Protein AF-A0A0J8QK72-F1 (afdb_monomer_lite)

InterPro domains:
  IPR015865 Riboflavin kinase domain, bacterial/eukaryotic [PF01687] (90-138)
  IPR015865 Riboflavin kinase domain, bacterial/eukaryotic [SM00904] (18-139)
  IPR023465 Riboflavin kinase domain superfamily [G3DSA:2.40.30.30] (3-39)
  IPR023465 Riboflavin kinase domain superfamily [G3DSA:2.40.30.30] (40-155)
  IPR023465 Riboflavin kinase domain superfamily [SSF82114] (22-141)
  IPR023468 Riboflavin kinase [PTHR22749] (89-148)

Sequence (168 aa):
MRPDTPRDPLAGPDSGPESPYPIRLSGPVIKGFGRGSKENTVRSVEIHILPHLSLQSSPSASPLSSTPTTPDPTSSPGDNSASKPPHTRHHFHHFPDFYGTPLNLLILGYIRPEYDYVSLEALVEDIRVDCEVAKRSLARRKYICFIQEGGDVDDEGTKEARKWLRTF

Secondary structure (DSSP, 8-state):
---SSPPPS--S-TT-PPTT-SEEEEEE-PPPSS--GGG-TTT--------S------------------------------------------PPP-TTSEEEEEE----------SSHHHHHHHHHHHHHHHHHHHTSHHHHTTTSS--TT--HHHHHHHHHHT--

Radius of gyration: 23.71 Å; chains: 1; bounding box: 53×41×70 Å

Structure (mmCIF, N/CA/C/O backbone):
data_AF-A0A0J8QK72-F1
#
_entry.id   AF-A0A0J8QK72-F1
#
loop_
_atom_site.group_PDB
_atom_site.id
_atom_site.type_symbol
_atom_site.label_atom_id
_atom_site.label_alt_id
_atom_site.label_comp_id
_atom_site.label_asym_id
_atom_site.label_entity_id
_atom_site.label_seq_id
_atom_site.pdbx_PDB_ins_code
_atom_site.Cartn_x
_atom_site.Cartn_y
_atom_site.Cartn_z
_atom_site.occupancy
_atom_site.B_iso_or_equiv
_atom_site.auth_seq_id
_atom_site.auth_comp_id
_atom_site.auth_asym_id
_atom_site.auth_atom_id
_atom_site.pdbx_PDB_model_num
ATOM 1 N N . MET A 1 1 ? 14.058 -8.921 -12.874 1.00 81.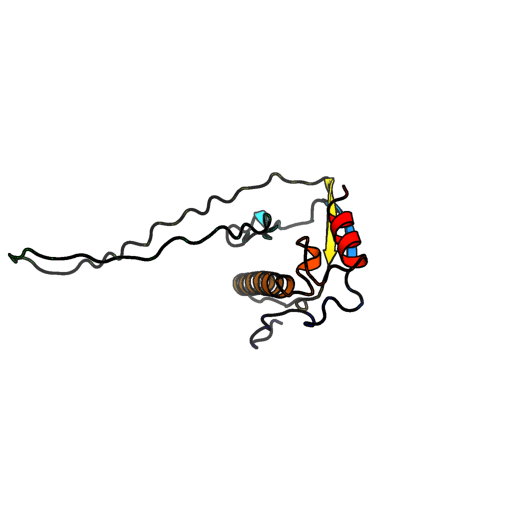88 1 MET A N 1
ATOM 2 C CA . MET A 1 1 ? 13.571 -8.423 -14.187 1.00 81.88 1 MET A CA 1
ATOM 3 C C . MET A 1 1 ? 12.047 -8.491 -14.254 1.00 81.88 1 MET A C 1
ATOM 5 O O . MET A 1 1 ? 11.484 -9.477 -13.788 1.00 81.88 1 MET A O 1
ATOM 9 N N . ARG A 1 2 ? 11.393 -7.448 -14.792 1.00 85.69 2 ARG A N 1
ATOM 10 C CA . ARG A 1 2 ? 9.928 -7.376 -15.009 1.00 85.69 2 ARG A CA 1
ATOM 11 C C . ARG A 1 2 ? 9.442 -8.526 -15.923 1.00 85.69 2 ARG A C 1
ATOM 13 O O . ARG A 1 2 ? 10.054 -8.712 -16.971 1.00 85.69 2 ARG A O 1
ATOM 20 N N . PRO A 1 3 ? 8.390 -9.286 -15.556 1.00 86.81 3 PRO A N 1
ATOM 21 C CA . PRO A 1 3 ? 7.824 -10.333 -16.411 1.00 86.81 3 PRO A CA 1
ATOM 22 C C . PRO A 1 3 ? 6.956 -9.749 -17.540 1.00 86.81 3 PRO A C 1
ATOM 24 O O . PRO A 1 3 ? 6.284 -8.741 -17.339 1.00 86.81 3 PRO A O 1
ATOM 27 N N . ASP A 1 4 ? 6.912 -10.424 -18.694 1.00 85.12 4 ASP A N 1
ATOM 28 C CA . ASP A 1 4 ? 6.122 -10.000 -19.869 1.00 85.12 4 ASP A CA 1
ATOM 29 C C . ASP A 1 4 ? 4.648 -10.449 -19.827 1.00 85.12 4 ASP A C 1
ATOM 31 O O . ASP A 1 4 ? 3.853 -10.131 -20.713 1.00 85.12 4 ASP A O 1
ATOM 35 N N . THR A 1 5 ? 4.256 -11.216 -18.811 1.00 85.31 5 THR A N 1
ATOM 36 C CA . THR A 1 5 ? 2.885 -11.711 -18.668 1.00 85.31 5 THR A CA 1
ATOM 37 C C . THR A 1 5 ? 1.943 -10.623 -18.148 1.00 85.31 5 THR A C 1
ATOM 39 O O . THR A 1 5 ? 2.343 -9.845 -17.275 1.00 85.31 5 THR A O 1
ATOM 42 N N . PRO A 1 6 ? 0.669 -10.606 -18.586 1.00 86.31 6 PRO A N 1
ATOM 43 C CA . PRO A 1 6 ? -0.344 -9.721 -18.022 1.00 86.31 6 PRO A CA 1
ATOM 44 C C . PRO A 1 6 ? -0.435 -9.858 -16.499 1.00 86.31 6 PRO A C 1
ATOM 46 O O . PRO A 1 6 ? -0.405 -10.964 -15.959 1.00 86.31 6 PRO A O 1
ATOM 49 N N . ARG A 1 7 ? -0.543 -8.720 -15.810 1.00 88.50 7 ARG A N 1
ATOM 50 C CA . ARG A 1 7 ? -0.641 -8.669 -14.349 1.00 88.50 7 ARG A CA 1
ATOM 51 C C . ARG A 1 7 ? -2.057 -8.985 -13.878 1.00 88.50 7 ARG A C 1
ATOM 53 O O . ARG A 1 7 ? -3.021 -8.576 -14.525 1.00 88.50 7 ARG A O 1
ATOM 60 N N . ASP A 1 8 ? -2.163 -9.651 -12.730 1.00 91.62 8 ASP A N 1
ATOM 61 C CA . ASP A 1 8 ? -3.448 -9.870 -12.066 1.00 91.62 8 ASP A CA 1
ATOM 62 C C . ASP A 1 8 ? -4.098 -8.509 -11.741 1.00 91.62 8 ASP A C 1
ATOM 64 O O . ASP A 1 8 ? -3.434 -7.638 -11.162 1.00 91.62 8 ASP A O 1
ATOM 68 N N . PRO A 1 9 ? -5.360 -8.269 -12.144 1.00 93.50 9 PRO A N 1
ATOM 69 C CA . PRO A 1 9 ? -6.073 -7.043 -11.805 1.00 93.50 9 PRO A CA 1
ATOM 70 C C . PRO A 1 9 ? -6.411 -6.905 -10.311 1.00 93.50 9 PRO A C 1
ATOM 72 O O . PRO A 1 9 ? -6.858 -5.824 -9.914 1.00 93.50 9 PRO A O 1
ATOM 75 N N . LEU A 1 10 ? -6.238 -7.958 -9.506 1.00 94.50 10 LEU A N 1
ATOM 76 C CA . LEU A 1 10 ? -6.531 -7.998 -8.075 1.00 94.50 10 LEU A CA 1
ATOM 77 C C . LEU A 1 10 ? -5.330 -8.522 -7.273 1.00 94.50 10 LEU A C 1
ATOM 79 O O . LEU A 1 10 ? -4.473 -9.242 -7.773 1.00 94.50 10 LEU A O 1
ATOM 83 N N . ALA A 1 11 ? -5.267 -8.140 -5.999 1.00 93.62 11 ALA A N 1
ATOM 84 C CA . ALA A 1 11 ? -4.248 -8.579 -5.056 1.00 93.62 11 ALA A CA 1
ATOM 85 C C . ALA A 1 11 ? -4.899 -9.164 -3.800 1.00 93.62 11 ALA A C 1
ATOM 87 O O . ALA A 1 11 ? -5.774 -8.542 -3.197 1.00 93.62 11 ALA A O 1
ATOM 88 N N . GLY A 1 12 ? -4.442 -10.339 -3.367 1.00 92.94 12 GLY A N 1
ATOM 89 C CA . GLY A 1 12 ? -4.978 -11.042 -2.198 1.00 92.94 12 GLY A CA 1
ATOM 90 C C . GLY A 1 12 ? -6.343 -11.714 -2.436 1.00 92.94 12 GLY A C 1
ATOM 91 O O . GLY A 1 12 ? -6.988 -11.476 -3.461 1.00 92.94 12 GLY A O 1
ATOM 92 N N . PRO A 1 13 ? -6.799 -12.559 -1.500 1.00 94.56 13 PRO A N 1
ATOM 93 C CA . PRO A 1 13 ? -7.958 -13.426 -1.697 1.00 94.56 13 PRO A CA 1
ATOM 94 C C . PRO A 1 13 ? -9.297 -12.700 -1.503 1.00 94.56 13 PRO A C 1
ATOM 96 O O . PRO A 1 13 ? -9.397 -11.702 -0.796 1.00 94.56 13 PRO A O 1
ATOM 99 N N . ASP A 1 14 ? -10.369 -13.211 -2.111 1.00 92.19 14 ASP A N 1
ATOM 100 C CA . ASP A 1 14 ? -11.704 -12.591 -2.015 1.00 92.19 14 ASP A CA 1
ATOM 101 C C . ASP A 1 14 ? -12.348 -12.724 -0.624 1.00 92.19 14 ASP A C 1
ATOM 103 O O . ASP A 1 14 ? -13.267 -11.973 -0.283 1.00 92.19 14 ASP A O 1
ATOM 107 N N . SER A 1 15 ? -11.845 -13.652 0.195 1.00 91.69 15 SER A N 1
ATOM 108 C CA . SER A 1 15 ? -12.232 -13.864 1.594 1.00 91.69 15 SER A CA 1
ATOM 109 C C . SER A 1 15 ? -11.842 -12.701 2.515 1.00 91.69 15 SER A C 1
ATOM 111 O O . SER A 1 15 ? -12.445 -12.566 3.582 1.00 91.69 15 SER A O 1
ATOM 113 N N . GLY A 1 16 ? -10.905 -11.842 2.098 1.00 91.62 16 GLY A N 1
ATOM 114 C CA . GLY A 1 16 ? -10.380 -10.727 2.887 1.00 91.62 16 GLY A CA 1
ATOM 115 C C . GLY A 1 16 ? -8.878 -10.842 3.158 1.00 91.62 16 GLY A C 1
ATOM 116 O O . GLY A 1 16 ? -8.225 -11.755 2.664 1.00 91.62 16 GLY A O 1
ATOM 117 N N . PRO A 1 17 ? -8.296 -9.914 3.935 1.00 92.50 17 PRO A N 1
ATOM 118 C CA . PRO A 1 17 ? -6.900 -10.012 4.352 1.00 92.50 17 PRO A CA 1
ATOM 119 C C . PRO A 1 17 ? -6.640 -11.316 5.125 1.00 92.50 17 PRO A C 1
ATOM 121 O O . PRO A 1 17 ? -7.317 -11.598 6.112 1.00 92.50 17 PRO A O 1
ATOM 124 N N . GLU A 1 18 ? -5.649 -12.096 4.692 1.00 92.56 18 GLU A N 1
ATOM 125 C CA . GLU A 1 18 ? -5.186 -13.301 5.392 1.00 92.56 18 GLU A CA 1
ATOM 126 C C . GLU A 1 18 ? -3.907 -13.014 6.185 1.00 92.56 18 GLU A C 1
ATOM 128 O O . GLU A 1 18 ? -3.177 -12.067 5.883 1.00 92.56 18 GLU A O 1
ATOM 133 N N . SER A 1 19 ? -3.618 -13.842 7.196 1.00 92.44 19 SER A N 1
ATOM 134 C CA . SER A 1 19 ? -2.398 -13.720 8.006 1.00 92.44 19 SER A CA 1
ATOM 135 C C . SER A 1 19 ? -1.159 -13.617 7.101 1.00 92.44 19 SER A C 1
ATOM 137 O O . SER A 1 19 ? -1.019 -14.430 6.186 1.00 92.44 19 SER A O 1
ATOM 139 N N . PRO A 1 20 ? -0.261 -12.631 7.307 1.00 94.44 20 PRO A N 1
ATOM 140 C CA . PRO A 1 20 ? -0.085 -11.783 8.496 1.00 94.44 20 PRO A CA 1
ATOM 141 C C . PRO A 1 20 ? -0.886 -10.465 8.511 1.00 94.44 20 PRO A C 1
ATOM 143 O O . PRO A 1 20 ? -0.669 -9.634 9.391 1.00 94.44 20 PRO A O 1
ATOM 146 N N . TYR A 1 21 ? -1.775 -10.234 7.548 1.00 93.38 21 TYR A N 1
ATOM 147 C CA . TYR A 1 21 ? -2.575 -9.013 7.466 1.00 93.38 21 TYR A CA 1
ATOM 148 C C . TYR A 1 21 ? -3.818 -9.088 8.371 1.00 93.38 21 TYR A C 1
ATOM 150 O O . TYR A 1 21 ? -4.348 -10.178 8.593 1.00 93.38 21 TYR A O 1
ATOM 158 N N . PRO A 1 22 ? -4.319 -7.947 8.880 1.00 93.31 22 PRO A N 1
ATOM 159 C CA . PRO A 1 22 ? -3.813 -6.584 8.690 1.00 93.31 22 PRO A CA 1
ATOM 160 C C . PRO A 1 22 ? -2.589 -6.247 9.565 1.00 93.31 22 PRO A C 1
ATOM 162 O O . PRO A 1 22 ? -2.552 -6.573 10.748 1.00 93.31 22 PRO A O 1
ATOM 165 N N . ILE A 1 23 ? -1.619 -5.510 9.009 1.00 92.44 23 ILE A N 1
ATOM 166 C CA . ILE A 1 23 ? -0.421 -5.045 9.737 1.00 92.44 23 ILE A CA 1
ATOM 167 C C . ILE A 1 23 ? -0.548 -3.547 10.030 1.00 92.44 23 ILE A C 1
ATOM 169 O O . ILE A 1 23 ? -0.812 -2.758 9.122 1.00 92.44 23 ILE A O 1
ATOM 173 N N . ARG A 1 24 ? -0.335 -3.151 11.289 1.00 92.75 24 ARG A N 1
ATOM 174 C CA . ARG A 1 24 ? -0.370 -1.754 11.753 1.00 92.75 24 ARG A CA 1
ATOM 175 C C . ARG A 1 24 ? 1.046 -1.215 11.930 1.00 92.75 24 ARG A C 1
ATOM 177 O O . ARG A 1 24 ? 1.844 -1.833 12.628 1.00 92.75 24 ARG A O 1
ATOM 184 N N . LEU A 1 25 ? 1.339 -0.059 11.339 1.00 91.50 25 LEU A N 1
ATOM 185 C CA . LEU A 1 25 ? 2.605 0.661 11.508 1.00 91.50 25 LEU A CA 1
ATOM 186 C C . LEU A 1 25 ? 2.327 2.133 11.817 1.00 91.50 25 LEU A C 1
ATOM 188 O O . LEU A 1 25 ? 1.523 2.756 11.132 1.00 91.50 25 LEU A O 1
ATOM 192 N N . SER A 1 26 ? 3.008 2.705 12.806 1.00 91.00 26 SER A N 1
ATOM 193 C CA . SER A 1 26 ? 2.875 4.123 13.157 1.00 91.00 26 SER A CA 1
ATOM 194 C C . SER A 1 26 ? 4.233 4.774 13.358 1.00 91.00 26 SER A C 1
ATOM 196 O O . SER A 1 26 ? 5.136 4.159 13.927 1.00 91.00 26 SER A O 1
ATOM 198 N N . GLY A 1 27 ? 4.367 6.033 12.959 1.00 88.75 27 GLY A N 1
ATOM 199 C CA . GLY A 1 27 ? 5.570 6.817 13.223 1.00 88.75 27 GLY A CA 1
ATOM 200 C C . GLY A 1 27 ? 5.496 8.222 12.634 1.00 88.75 27 GLY A C 1
ATOM 201 O O . GLY A 1 27 ? 4.594 8.509 11.846 1.00 88.75 27 GLY A O 1
ATOM 202 N N . PRO A 1 28 ? 6.423 9.117 13.011 1.00 90.94 28 PRO A N 1
ATOM 203 C CA . PRO A 1 28 ? 6.500 10.435 12.408 1.00 90.94 28 PRO A CA 1
ATOM 204 C C . PRO A 1 28 ? 6.948 10.328 10.949 1.00 90.94 28 PRO A C 1
ATOM 206 O O . PRO A 1 28 ? 7.806 9.516 10.595 1.00 90.94 28 PRO A O 1
ATOM 209 N N . VAL A 1 29 ? 6.411 11.196 10.100 1.00 87.12 29 VAL A N 1
ATOM 210 C CA . VAL A 1 29 ? 6.840 11.300 8.704 1.00 87.12 29 VAL A CA 1
ATOM 211 C C . VAL A 1 29 ? 8.229 11.923 8.658 1.00 87.12 29 VAL A C 1
ATOM 213 O O . VAL A 1 29 ? 8.413 13.098 8.974 1.00 87.12 29 VAL A O 1
ATOM 216 N N . ILE A 1 30 ? 9.222 11.134 8.261 1.00 85.44 30 ILE A N 1
ATOM 217 C CA . ILE A 1 30 ? 10.615 11.572 8.161 1.00 85.44 30 ILE A CA 1
ATOM 218 C C . ILE A 1 30 ? 10.996 11.894 6.719 1.00 85.44 30 ILE A C 1
ATOM 220 O O . ILE A 1 30 ? 10.424 11.372 5.761 1.00 85.44 30 ILE A O 1
ATOM 224 N N . LYS A 1 31 ? 11.996 12.760 6.559 1.00 83.75 31 LYS A N 1
ATOM 225 C CA . LYS A 1 31 ? 12.576 13.038 5.249 1.00 83.75 31 LYS A CA 1
ATOM 226 C C . LYS A 1 31 ? 13.355 11.814 4.765 1.00 83.75 31 LYS A C 1
ATOM 228 O O . LYS A 1 31 ? 14.177 11.275 5.499 1.00 83.75 31 LYS A O 1
ATOM 233 N N . GLY A 1 32 ? 13.091 11.389 3.532 1.00 79.31 32 GLY A N 1
ATOM 234 C CA . GLY A 1 32 ? 13.858 10.332 2.875 1.00 79.31 32 GLY A CA 1
ATOM 235 C C . GLY A 1 32 ? 15.239 10.805 2.407 1.00 79.31 32 GLY A C 1
ATOM 236 O O . GLY A 1 32 ? 15.559 11.995 2.440 1.00 79.31 32 GLY A O 1
ATOM 237 N N . PHE A 1 33 ? 16.044 9.863 1.919 1.00 67.75 33 PHE A N 1
ATOM 238 C CA . PHE A 1 33 ? 17.355 10.126 1.328 1.00 67.75 33 PHE A CA 1
ATOM 239 C C . PHE A 1 33 ? 17.259 10.128 -0.210 1.00 67.75 33 PHE A C 1
ATOM 241 O O . PHE A 1 33 ? 16.688 9.211 -0.795 1.00 67.75 33 PHE A O 1
ATOM 248 N N . GLY A 1 34 ? 17.835 11.135 -0.879 1.00 67.56 34 GLY A N 1
ATOM 249 C CA . GLY A 1 34 ? 17.996 11.150 -2.343 1.00 67.56 34 GLY A CA 1
ATOM 250 C C . GLY A 1 34 ? 16.818 11.716 -3.156 1.00 67.56 34 GLY A C 1
ATOM 251 O O . GLY A 1 34 ? 16.265 12.762 -2.819 1.00 67.56 34 GLY A O 1
ATOM 252 N N . ARG A 1 35 ? 16.497 11.060 -4.285 1.00 59.88 35 ARG A N 1
ATOM 253 C CA . ARG A 1 35 ? 15.600 11.545 -5.356 1.00 59.88 35 ARG A CA 1
ATOM 254 C C . ARG A 1 35 ? 14.134 11.529 -4.912 1.00 59.88 35 ARG A C 1
ATOM 256 O O . ARG A 1 35 ? 13.491 10.481 -4.903 1.00 59.88 35 ARG A O 1
ATOM 263 N N . GLY A 1 36 ? 13.587 12.694 -4.576 1.00 57.03 36 GLY A N 1
ATOM 264 C CA . GLY A 1 36 ? 12.174 12.825 -4.224 1.00 57.03 36 GLY A CA 1
ATOM 265 C C . GLY A 1 36 ? 11.265 12.522 -5.418 1.00 57.03 36 GLY A C 1
ATOM 266 O O . GLY A 1 36 ? 11.480 13.040 -6.512 1.00 57.03 36 GLY A O 1
ATOM 267 N N . SER A 1 37 ? 10.194 11.747 -5.208 1.00 59.78 37 SER A N 1
ATOM 268 C CA . SER A 1 37 ? 9.182 11.507 -6.256 1.00 59.78 37 SER A CA 1
ATOM 269 C C . SER A 1 37 ? 8.552 12.811 -6.773 1.00 59.78 37 SER A C 1
ATOM 271 O O . SER A 1 37 ? 8.099 12.854 -7.913 1.00 59.78 37 SER A O 1
ATOM 273 N N . LYS A 1 38 ? 8.593 13.886 -5.967 1.00 56.06 38 LYS A N 1
ATOM 274 C CA . LYS A 1 38 ? 8.161 15.241 -6.342 1.00 56.06 38 LYS A CA 1
ATOM 275 C C . LYS A 1 38 ? 8.949 15.838 -7.520 1.00 56.06 38 LYS A C 1
ATOM 277 O O . LYS A 1 38 ? 8.387 16.629 -8.266 1.00 56.06 38 LYS A O 1
ATOM 282 N N . GLU A 1 39 ? 10.215 15.465 -7.710 1.00 49.19 39 GLU A N 1
ATOM 283 C CA . GLU A 1 39 ? 11.101 16.045 -8.737 1.00 49.19 39 GLU A CA 1
ATOM 284 C C . GLU A 1 39 ? 10.919 15.403 -10.124 1.00 49.19 39 GLU A C 1
ATOM 286 O O . GLU A 1 39 ? 11.417 15.892 -11.135 1.00 49.19 39 GLU A O 1
ATOM 291 N N . ASN A 1 40 ? 10.158 14.310 -10.212 1.00 42.47 40 ASN A N 1
ATOM 292 C CA . ASN A 1 40 ? 9.820 13.697 -11.485 1.00 42.47 40 ASN A CA 1
ATOM 293 C C . ASN A 1 40 ? 8.524 14.318 -12.022 1.00 42.47 40 ASN A C 1
ATOM 295 O O . ASN A 1 40 ? 7.425 13.866 -11.708 1.00 42.47 40 ASN A O 1
ATOM 299 N N . THR A 1 41 ? 8.650 15.352 -12.856 1.00 42.81 41 THR A N 1
ATOM 300 C CA . THR A 1 41 ? 7.527 16.123 -13.429 1.00 42.81 41 THR A CA 1
ATOM 301 C C . THR A 1 41 ? 6.542 15.266 -14.245 1.00 42.81 41 THR A C 1
ATOM 303 O O . THR A 1 41 ? 5.412 15.678 -14.478 1.00 42.81 41 THR A O 1
ATOM 306 N N . VAL A 1 42 ? 6.933 14.047 -14.639 1.00 45.34 42 VAL A N 1
ATOM 307 C CA . VAL A 1 42 ? 6.081 13.078 -15.356 1.00 45.34 42 VAL A CA 1
ATOM 308 C C . VAL A 1 42 ? 5.403 12.064 -14.402 1.00 45.34 42 VAL A C 1
ATOM 310 O O . VAL A 1 42 ? 4.533 11.308 -14.831 1.00 45.34 42 VAL A O 1
ATOM 313 N N . ARG A 1 43 ? 5.771 12.017 -13.106 1.00 36.06 43 ARG A N 1
ATOM 314 C CA . ARG A 1 43 ? 5.461 10.889 -12.191 1.00 36.06 43 ARG A CA 1
ATOM 315 C C . ARG A 1 43 ? 4.937 11.226 -10.797 1.00 36.06 43 ARG A C 1
ATOM 317 O O . ARG A 1 43 ? 4.836 10.319 -9.978 1.00 36.06 43 ARG A O 1
ATOM 324 N N . SER A 1 44 ? 4.510 12.448 -10.521 1.00 38.59 44 SER A N 1
ATOM 325 C CA . SER A 1 44 ? 3.583 12.663 -9.400 1.00 38.59 44 SER A CA 1
ATOM 326 C C . SER A 1 44 ? 2.162 12.303 -9.845 1.00 38.59 44 SER A C 1
ATOM 328 O O . SER A 1 44 ? 1.264 13.133 -9.820 1.00 38.59 44 SER A O 1
ATOM 330 N N . VAL A 1 45 ? 1.954 11.068 -10.317 1.00 41.19 45 VAL A N 1
ATOM 331 C CA . VAL A 1 45 ? 0.612 10.471 -10.310 1.00 41.19 45 VAL A CA 1
ATOM 332 C C . VAL A 1 45 ? 0.446 10.002 -8.876 1.00 41.19 45 VAL A C 1
ATOM 334 O O . VAL A 1 45 ? 0.852 8.904 -8.510 1.00 41.19 45 VAL A O 1
ATOM 337 N N . GLU A 1 46 ? 0.050 10.968 -8.058 1.00 43.56 46 GLU A N 1
ATOM 338 C CA . GLU A 1 46 ? -0.008 10.934 -6.608 1.00 43.56 46 GLU A CA 1
ATOM 339 C C . GLU A 1 46 ? -0.607 9.628 -6.085 1.00 43.56 46 GLU A C 1
ATOM 341 O O . GLU A 1 46 ? -1.540 9.061 -6.662 1.00 43.56 46 GLU A O 1
ATOM 346 N N . ILE A 1 47 ? -0.112 9.194 -4.924 1.00 39.25 47 ILE A N 1
ATOM 347 C CA . ILE A 1 47 ? -0.902 8.375 -4.012 1.00 39.25 47 ILE A CA 1
ATOM 348 C C . ILE A 1 47 ? -2.196 9.162 -3.815 1.00 39.25 47 ILE A C 1
ATOM 350 O O . ILE A 1 47 ? -2.208 10.172 -3.113 1.00 39.25 47 ILE A O 1
ATOM 354 N N . HIS A 1 48 ? -3.271 8.744 -4.482 1.00 32.06 48 HIS A N 1
ATOM 355 C CA . HIS A 1 48 ? -4.604 9.192 -4.133 1.00 32.06 48 HIS A CA 1
ATOM 356 C C . HIS A 1 48 ? -4.806 8.716 -2.695 1.00 32.06 48 HIS A C 1
ATOM 358 O O . HIS A 1 48 ? -5.230 7.584 -2.465 1.00 32.06 48 HIS A O 1
ATOM 364 N N . ILE A 1 49 ? -4.497 9.569 -1.719 1.00 37.97 49 ILE A N 1
ATOM 365 C CA . ILE A 1 49 ? -5.213 9.538 -0.454 1.00 37.97 49 ILE A CA 1
ATOM 366 C C . ILE A 1 49 ? -6.630 9.864 -0.890 1.00 37.97 49 ILE A C 1
ATOM 368 O O . ILE A 1 49 ? -6.939 11.027 -1.131 1.00 37.97 49 ILE A O 1
ATOM 372 N N . LEU A 1 50 ? -7.409 8.818 -1.190 1.00 34.12 50 LEU A N 1
ATOM 373 C CA . LEU A 1 50 ? -8.758 8.943 -1.715 1.00 34.12 50 LEU A CA 1
ATOM 374 C C . LEU A 1 50 ? -9.473 9.937 -0.799 1.00 34.12 50 LEU A C 1
ATOM 376 O O . LEU A 1 50 ? -9.675 9.613 0.377 1.00 34.12 50 LEU A O 1
ATOM 380 N N . PRO A 1 51 ? -9.823 11.147 -1.274 1.00 35.09 51 PRO A N 1
ATOM 381 C CA . PRO A 1 51 ? -10.782 11.926 -0.534 1.00 35.09 51 PRO A CA 1
ATOM 382 C C . PRO A 1 51 ? -12.032 11.051 -0.504 1.00 35.09 51 PRO A C 1
ATOM 384 O O . PRO A 1 51 ? -12.433 10.512 -1.538 1.00 35.09 51 PRO A O 1
ATOM 387 N N . HIS A 1 52 ? -12.523 10.813 0.712 1.00 35.50 52 HIS A N 1
ATOM 388 C CA . HIS A 1 52 ? -13.781 10.156 1.044 1.00 35.50 52 HIS A CA 1
ATOM 389 C C . HIS A 1 52 ? -14.693 9.989 -0.177 1.00 35.50 52 HIS A C 1
ATOM 391 O O . HIS A 1 52 ? -15.157 10.993 -0.713 1.00 35.50 52 HIS A O 1
ATOM 397 N N . LEU A 1 53 ? -14.910 8.731 -0.585 1.00 39.00 53 LEU A N 1
ATOM 398 C CA . LEU A 1 53 ? -15.875 8.254 -1.580 1.00 39.00 53 LEU A CA 1
ATOM 399 C C . LEU A 1 53 ? -17.072 9.207 -1.753 1.00 39.00 53 LEU A C 1
ATOM 401 O O . LEU A 1 53 ? -18.126 9.019 -1.152 1.00 39.00 53 LEU A O 1
ATOM 405 N N . SER A 1 54 ? -16.939 10.223 -2.601 1.00 34.66 54 SER A N 1
ATOM 406 C CA . SER A 1 54 ? -18.065 10.999 -3.099 1.00 34.66 54 SER A CA 1
ATOM 407 C C . SER A 1 54 ? -18.470 10.394 -4.435 1.00 34.66 54 SER A C 1
ATOM 409 O O . SER A 1 54 ? -18.194 10.911 -5.514 1.00 34.66 54 SER A O 1
ATOM 411 N N . LEU A 1 55 ? -19.163 9.256 -4.338 1.00 40.31 55 LEU A N 1
ATOM 412 C CA . LEU A 1 55 ? -20.166 8.857 -5.320 1.00 40.31 55 LEU A CA 1
ATOM 413 C C . LEU A 1 55 ? -21.238 9.956 -5.348 1.00 40.31 55 LEU A C 1
ATOM 415 O O . LEU A 1 55 ? -22.271 9.849 -4.695 1.00 40.31 55 LEU A O 1
ATOM 419 N N . GLN A 1 56 ? -20.986 11.042 -6.073 1.00 33.00 56 GLN A N 1
ATOM 420 C CA . GLN A 1 56 ? -22.025 11.992 -6.442 1.00 33.00 56 GLN A CA 1
ATOM 421 C C . GLN A 1 56 ? -22.183 11.983 -7.955 1.00 33.00 56 GLN A C 1
ATOM 423 O O . GLN A 1 56 ? -21.527 12.703 -8.698 1.00 33.00 56 GLN A O 1
ATOM 428 N N . SER A 1 57 ? -23.089 11.082 -8.345 1.00 34.50 57 SER A N 1
ATOM 429 C CA . SER A 1 57 ? -24.156 11.296 -9.322 1.00 34.50 57 SER A CA 1
ATOM 430 C C . SER A 1 57 ? -23.756 11.880 -10.674 1.00 34.50 57 SER A C 1
ATOM 432 O O . SER A 1 57 ? -23.564 13.084 -10.824 1.00 34.50 57 SER A O 1
ATOM 434 N N . SER A 1 58 ? -23.817 11.022 -11.694 1.00 46.78 58 SER A N 1
ATOM 435 C CA . SER A 1 58 ? -24.216 11.432 -13.041 1.00 46.78 58 SER A CA 1
ATOM 436 C C . SER A 1 58 ? -25.541 12.204 -13.002 1.00 46.78 58 SER A C 1
ATOM 438 O O . SER A 1 58 ? -26.478 11.795 -12.315 1.00 46.78 58 SER A O 1
ATOM 440 N N . PRO A 1 59 ? -25.654 13.261 -13.809 1.00 41.97 59 PRO A N 1
ATOM 441 C CA . PRO A 1 59 ? -26.835 13.449 -14.647 1.00 41.97 59 PRO A CA 1
ATOM 442 C C . PRO A 1 59 ? -26.371 13.791 -16.079 1.00 41.97 59 PRO A C 1
ATOM 444 O O . PRO A 1 59 ? -25.259 14.257 -16.284 1.00 41.97 59 PRO A O 1
ATOM 447 N N . SER A 1 60 ? -27.111 13.612 -17.161 1.00 32.62 60 SER A N 1
ATOM 448 C CA . SER A 1 60 ? -28.468 13.154 -17.419 1.00 32.62 60 SER A CA 1
ATOM 449 C C . SER A 1 60 ? -28.523 12.854 -18.923 1.00 32.62 60 SER A C 1
ATOM 451 O O . SER A 1 60 ? -27.749 13.405 -19.707 1.00 32.62 60 SER A O 1
ATOM 453 N N . ALA A 1 61 ? -29.451 11.986 -19.305 1.00 36.31 61 ALA A N 1
ATOM 454 C CA . ALA A 1 61 ? -29.809 11.671 -20.678 1.00 36.31 61 ALA A CA 1
ATOM 455 C C . ALA A 1 61 ? -30.329 12.887 -21.488 1.00 36.31 61 ALA A C 1
ATOM 457 O O . ALA A 1 61 ? -30.718 13.910 -20.925 1.00 36.31 61 ALA A O 1
ATOM 458 N N . SER A 1 62 ? -30.311 12.682 -22.812 1.00 42.16 62 SER A N 1
ATOM 459 C CA . SER A 1 62 ? -30.712 13.468 -24.003 1.00 42.16 62 SER A CA 1
ATOM 460 C C . SER A 1 62 ? -32.085 14.192 -23.937 1.00 42.16 62 SER A C 1
ATOM 462 O O . SER A 1 62 ? -32.843 13.917 -23.010 1.00 42.16 62 SER A O 1
ATOM 464 N N . PRO A 1 63 ? -32.477 15.062 -24.914 1.00 44.94 63 PRO A N 1
ATOM 465 C CA . PRO A 1 63 ? -33.010 14.573 -26.208 1.00 44.94 63 PRO A CA 1
ATOM 466 C C . PRO A 1 63 ? -32.804 15.468 -27.467 1.00 44.94 63 PRO A C 1
ATOM 468 O O . PRO A 1 63 ? -32.366 16.612 -27.407 1.00 44.94 63 PRO A O 1
ATOM 471 N N . LEU A 1 64 ? -33.140 14.875 -28.623 1.00 45.97 64 LEU A N 1
ATOM 472 C CA . LEU A 1 64 ? -33.202 15.412 -29.996 1.00 45.97 64 LEU A CA 1
ATOM 473 C C . LEU A 1 64 ? -34.251 16.530 -30.216 1.00 45.97 64 LEU A C 1
ATOM 475 O O . LEU A 1 64 ? -35.302 16.459 -29.592 1.00 45.97 64 LEU A O 1
ATOM 479 N N . SER A 1 65 ? -34.029 17.431 -31.199 1.00 35.31 65 SER A N 1
ATOM 480 C CA . SER A 1 65 ? -35.024 18.015 -32.156 1.00 35.31 65 SER A CA 1
ATOM 481 C C . SER A 1 65 ? -34.308 19.048 -33.073 1.00 35.31 65 SER A C 1
ATOM 483 O O . SER A 1 65 ? -33.684 19.958 -32.546 1.00 35.31 65 SER A O 1
ATOM 485 N N . SER A 1 66 ? -34.113 18.893 -34.396 1.00 35.53 66 SER A N 1
ATOM 486 C CA . SER A 1 66 ? -35.023 18.975 -35.571 1.00 35.53 66 SER A CA 1
ATOM 487 C C . SER A 1 66 ? -34.759 20.222 -36.467 1.00 35.53 66 SER A C 1
ATOM 489 O O . SER A 1 66 ? -35.245 21.294 -36.138 1.00 35.53 66 SER A O 1
ATOM 491 N N . THR A 1 67 ? -34.029 20.025 -37.590 1.00 36.06 67 THR A N 1
ATOM 492 C CA . THR A 1 67 ? -34.230 20.517 -39.000 1.00 36.06 67 THR A CA 1
ATOM 493 C C . THR A 1 67 ? -34.511 22.019 -39.327 1.00 36.06 67 THR A C 1
ATOM 495 O O . THR A 1 67 ? -34.980 22.747 -38.468 1.00 36.06 67 THR A O 1
ATOM 498 N N . PRO A 1 68 ? -34.503 22.473 -40.609 1.00 56.22 68 PRO A N 1
ATOM 499 C CA . PRO A 1 68 ? -33.430 22.492 -41.630 1.00 56.22 68 PRO A CA 1
ATOM 500 C C . PRO A 1 68 ? -33.357 23.854 -42.395 1.00 56.22 68 PRO A C 1
ATOM 502 O O . PRO A 1 68 ? -34.374 24.521 -42.523 1.00 56.22 68 PRO A O 1
ATOM 505 N N . THR A 1 69 ? -32.233 24.258 -43.010 1.00 32.59 69 THR A N 1
ATOM 506 C CA . THR A 1 69 ? -32.227 25.158 -44.203 1.00 32.59 69 THR A CA 1
ATOM 507 C C . THR A 1 69 ? -30.873 25.086 -44.931 1.00 32.59 69 THR A C 1
ATOM 509 O O . THR A 1 69 ? -29.839 25.434 -44.370 1.00 32.59 69 THR A O 1
ATOM 512 N N . THR A 1 70 ? -30.893 24.631 -46.182 1.00 36.34 70 THR A N 1
ATOM 513 C CA . THR A 1 70 ? -29.893 24.843 -47.259 1.00 36.34 70 THR A CA 1
ATOM 514 C C . THR A 1 70 ? -30.444 25.903 -48.239 1.00 36.34 70 THR A C 1
ATOM 516 O O . THR A 1 70 ? -31.627 26.224 -48.092 1.00 36.34 70 THR A O 1
ATOM 519 N N . PRO A 1 71 ? -29.724 26.415 -49.273 1.00 52.00 71 PRO A N 1
ATOM 520 C CA . PRO A 1 71 ? -28.357 26.143 -49.775 1.00 52.00 71 PRO A CA 1
ATOM 521 C C . PRO A 1 71 ? -27.503 27.444 -49.923 1.00 52.00 71 PRO A C 1
ATOM 523 O O . PRO A 1 71 ? -28.010 28.541 -49.733 1.00 52.00 71 PRO A O 1
ATOM 526 N N . ASP A 1 72 ? -26.180 27.412 -50.108 1.00 37.03 72 ASP A N 1
ATOM 527 C CA . ASP A 1 72 ? -25.540 27.373 -51.438 1.00 37.03 72 ASP A CA 1
ATOM 528 C C . ASP A 1 72 ? -24.018 27.089 -51.345 1.00 37.03 72 ASP A C 1
ATOM 530 O O . ASP A 1 72 ? -23.416 27.259 -50.279 1.00 37.03 72 ASP A O 1
ATOM 534 N N . PRO A 1 73 ? -23.386 26.638 -52.448 1.00 56.66 73 PRO A N 1
ATOM 535 C CA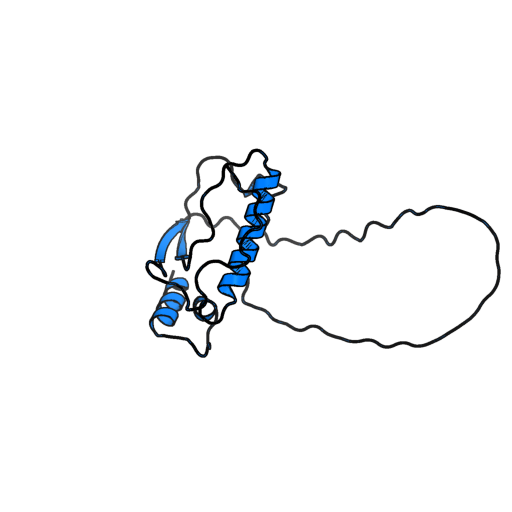 . PRO A 1 73 ? -22.019 26.144 -52.509 1.00 56.66 73 PRO A CA 1
ATOM 536 C C . PRO A 1 73 ? -21.043 27.273 -52.842 1.00 56.66 73 PRO A C 1
ATOM 538 O O . PRO A 1 73 ? -21.435 28.268 -53.438 1.00 56.66 73 PRO A O 1
ATOM 541 N N . THR A 1 74 ? -19.762 27.103 -52.508 1.00 36.22 74 THR A N 1
ATOM 542 C CA . THR A 1 74 ? -18.584 27.326 -53.377 1.00 36.22 74 THR A CA 1
ATOM 543 C C . THR A 1 74 ? -17.323 27.272 -52.506 1.00 36.22 74 THR A C 1
ATOM 545 O O . THR A 1 74 ? -17.274 27.850 -51.426 1.00 36.22 74 THR A O 1
ATOM 548 N N . SER A 1 75 ? -16.282 26.650 -53.057 1.00 38.78 75 SER A N 1
ATOM 549 C CA . SER A 1 75 ? -14.862 26.688 -52.677 1.00 38.78 75 SER A CA 1
ATOM 550 C C . SER A 1 75 ? -14.322 25.576 -51.763 1.00 38.78 75 SER A C 1
ATOM 552 O O . SER A 1 75 ? -14.809 25.280 -50.680 1.00 38.78 75 SER A O 1
ATOM 554 N N . SER A 1 76 ? -13.303 24.943 -52.338 1.00 47.66 76 SER A N 1
ATOM 555 C CA . SER A 1 76 ? -12.555 23.739 -51.988 1.00 47.66 76 SER A CA 1
ATOM 556 C C . SER A 1 76 ? -11.476 23.998 -50.902 1.00 47.66 76 SER A C 1
ATOM 558 O O . SER A 1 76 ? -11.583 24.962 -50.155 1.00 47.66 76 SER A O 1
ATOM 560 N N . PRO A 1 77 ? -10.404 23.190 -50.793 1.00 44.91 77 PRO A N 1
ATOM 561 C CA . PRO A 1 77 ? -10.315 21.998 -49.960 1.00 44.91 77 PRO A CA 1
ATOM 562 C C . PRO A 1 77 ? -9.237 22.117 -48.860 1.00 44.91 77 PRO A C 1
ATOM 564 O O . PRO A 1 77 ? -8.189 22.714 -49.066 1.00 44.91 77 PRO A O 1
ATOM 567 N N . GLY A 1 78 ? -9.440 21.408 -47.748 1.00 43.25 78 GLY A N 1
ATOM 568 C CA . GLY A 1 78 ? -8.348 20.914 -46.906 1.00 43.25 78 GLY A CA 1
ATOM 569 C C . GLY A 1 78 ? -7.699 21.926 -45.966 1.00 43.25 78 GLY A C 1
ATOM 570 O O . GLY A 1 78 ? -6.692 22.534 -46.301 1.00 43.25 78 GLY A O 1
ATOM 571 N N . ASP A 1 79 ? -8.180 21.956 -44.724 1.00 38.53 79 ASP A N 1
ATOM 572 C CA . ASP A 1 79 ? -7.263 22.080 -43.594 1.00 38.53 79 ASP A CA 1
ATOM 573 C C . ASP A 1 79 ? -7.842 21.342 -42.383 1.00 38.53 79 ASP A C 1
ATOM 575 O O . ASP A 1 79 ? -8.682 21.843 -41.634 1.00 38.53 79 ASP A O 1
ATOM 579 N N . ASN A 1 80 ? -7.433 20.083 -42.221 1.00 45.09 80 ASN A N 1
ATOM 580 C CA . ASN A 1 80 ? -7.801 19.259 -41.076 1.00 45.09 80 ASN A CA 1
ATOM 581 C C . ASN A 1 80 ? -6.871 19.617 -39.913 1.00 45.09 80 ASN A C 1
ATOM 583 O O . ASN A 1 80 ? -6.103 18.777 -39.441 1.00 45.09 80 ASN A O 1
ATOM 587 N N . SER A 1 81 ? -6.920 20.863 -39.444 1.00 43.28 81 SER A N 1
ATOM 588 C CA . SER A 1 81 ? -6.328 21.199 -38.154 1.00 43.28 81 SER A CA 1
ATOM 589 C C . SER A 1 81 ? -7.252 20.631 -37.084 1.00 43.28 81 SER A C 1
ATOM 591 O O . SER A 1 81 ? -8.183 21.283 -36.611 1.00 43.28 81 SER A O 1
ATOM 593 N N . ALA A 1 82 ? -7.054 19.343 -36.787 1.00 47.88 82 ALA A N 1
ATOM 594 C CA . ALA A 1 82 ? -7.709 18.651 -35.696 1.00 47.88 82 ALA A CA 1
ATOM 595 C C . ALA A 1 82 ? -7.442 19.457 -34.424 1.00 47.88 82 ALA A C 1
ATOM 597 O O . ALA A 1 82 ? -6.338 19.443 -33.876 1.00 47.88 82 ALA A O 1
ATOM 598 N N . SER A 1 83 ? -8.459 20.201 -33.994 1.00 45.66 83 SER A N 1
ATOM 599 C CA . SER A 1 83 ? -8.468 20.943 -32.748 1.00 45.66 83 SER A CA 1
ATOM 600 C C . SER A 1 83 ? -8.155 19.960 -31.629 1.00 45.66 83 SER A C 1
ATOM 602 O O . SER A 1 83 ? -9.002 19.161 -31.221 1.00 45.66 83 SER A O 1
ATOM 604 N N . LYS A 1 84 ? -6.900 19.995 -31.180 1.00 44.28 84 LYS A N 1
ATOM 605 C CA . LYS A 1 84 ? -6.415 19.324 -29.981 1.00 44.28 84 LYS A CA 1
ATOM 606 C C . LYS A 1 84 ? -7.457 19.572 -28.885 1.00 44.28 84 LYS A C 1
ATOM 608 O O . LYS A 1 84 ? -7.763 20.743 -28.639 1.00 44.28 84 LYS A O 1
ATOM 613 N N . PRO A 1 85 ? -8.054 18.529 -28.279 1.00 50.84 85 PRO A N 1
ATOM 614 C CA . PRO A 1 85 ? -9.079 18.738 -27.269 1.00 50.84 85 PRO A CA 1
ATOM 615 C C . PRO A 1 85 ? -8.508 19.648 -26.175 1.00 50.84 85 PRO A C 1
ATOM 617 O O . PRO A 1 85 ? -7.316 19.528 -25.858 1.00 50.84 85 PRO A O 1
ATOM 620 N N . PRO A 1 86 ? -9.311 20.588 -25.642 1.00 45.91 86 PRO A N 1
ATOM 621 C CA . PRO A 1 86 ? -8.845 21.540 -24.650 1.00 45.91 86 PRO A CA 1
ATOM 622 C C . PRO A 1 86 ? -8.185 20.766 -23.518 1.00 45.91 86 PRO A C 1
ATOM 624 O O . PRO A 1 86 ? -8.775 19.852 -22.947 1.00 45.91 86 PRO A O 1
ATOM 627 N N . HIS A 1 87 ? -6.927 21.104 -23.244 1.00 48.00 87 HIS A N 1
ATOM 628 C CA . HIS A 1 87 ? -6.176 20.554 -22.132 1.00 48.00 87 HIS A CA 1
ATOM 629 C C . HIS A 1 87 ? -6.942 20.858 -20.849 1.00 48.00 87 HIS A C 1
ATOM 631 O O . HIS A 1 87 ? -6.848 21.964 -20.317 1.00 48.00 87 HIS A O 1
ATOM 637 N N . THR A 1 88 ? -7.720 19.893 -20.363 1.00 46.59 88 THR A N 1
ATOM 638 C CA . THR A 1 88 ? -8.336 19.946 -19.045 1.00 46.59 88 THR A CA 1
ATOM 639 C C . THR A 1 88 ? -7.185 20.015 -18.054 1.00 46.59 88 THR A C 1
ATOM 641 O O . THR A 1 88 ? -6.514 19.025 -17.765 1.00 46.59 88 THR A O 1
ATOM 644 N N . ARG A 1 89 ? -6.860 21.232 -17.615 1.00 43.09 89 ARG A N 1
ATOM 645 C CA . ARG A 1 89 ? -5.803 21.472 -16.642 1.00 43.09 89 ARG A CA 1
ATOM 646 C C . ARG A 1 89 ? -6.329 20.949 -15.317 1.00 43.09 89 ARG A C 1
ATOM 648 O O . ARG A 1 89 ? -7.065 21.644 -14.625 1.00 43.09 89 ARG A O 1
ATOM 655 N N . HIS A 1 90 ? -6.002 19.699 -15.012 1.00 50.84 90 HIS A N 1
ATOM 656 C CA . HIS A 1 90 ? -6.248 19.117 -13.704 1.00 50.84 90 HIS A CA 1
ATOM 657 C C . HIS A 1 90 ? -5.580 20.034 -12.670 1.00 50.84 90 HIS A C 1
ATOM 659 O O . HIS A 1 90 ? -4.355 20.156 -12.628 1.00 50.84 90 HIS A O 1
ATOM 665 N N . HIS A 1 91 ? -6.390 20.776 -11.914 1.00 46.47 91 HIS A N 1
ATOM 666 C CA . HIS A 1 91 ? -5.913 21.587 -10.803 1.00 46.47 91 HIS A CA 1
ATOM 667 C C . HIS A 1 91 ? -5.581 20.610 -9.678 1.00 46.47 91 HIS A C 1
ATOM 669 O O . HIS A 1 91 ? -6.465 20.144 -8.964 1.00 46.47 91 HIS A O 1
ATOM 675 N N . PHE A 1 92 ? -4.314 20.224 -9.584 1.00 51.12 92 PHE A N 1
ATOM 676 C CA . PHE A 1 92 ? -3.845 19.380 -8.496 1.00 51.12 92 PHE A CA 1
ATOM 677 C C . PHE A 1 92 ? -3.737 20.232 -7.232 1.00 51.12 92 PHE A C 1
ATOM 679 O O . PHE A 1 92 ? -3.057 21.261 -7.221 1.00 51.12 92 PHE A O 1
ATOM 686 N N . HIS A 1 93 ? -4.430 19.823 -6.173 1.00 55.38 93 HIS A N 1
ATOM 687 C CA . HIS A 1 93 ? -4.260 20.415 -4.853 1.00 55.38 93 HIS A CA 1
ATOM 688 C C . HIS A 1 93 ? -2.930 19.938 -4.277 1.00 55.38 93 HIS A C 1
ATOM 690 O O . HIS A 1 93 ? -2.820 18.818 -3.788 1.00 55.38 93 HIS A O 1
ATOM 696 N N . HIS A 1 94 ? -1.915 20.799 -4.338 1.00 63.16 94 HIS A N 1
ATOM 697 C CA . HIS A 1 94 ? -0.653 20.522 -3.672 1.00 63.16 94 HIS A CA 1
ATOM 698 C C . HIS A 1 94 ? -0.846 20.652 -2.162 1.00 63.16 94 HIS A C 1
ATOM 700 O O . HIS A 1 94 ? -1.055 21.752 -1.648 1.00 63.16 94 HIS A O 1
ATOM 706 N N . PHE A 1 95 ? -0.769 19.533 -1.449 1.00 69.50 95 PHE A N 1
ATOM 707 C CA . PHE A 1 95 ? -0.698 19.567 0.005 1.00 69.50 95 PHE A CA 1
ATOM 708 C C . PHE A 1 95 ? 0.678 20.074 0.454 1.00 69.50 95 PHE A C 1
ATOM 710 O O . PHE A 1 95 ? 1.690 19.736 -0.175 1.00 69.50 95 PHE A O 1
ATOM 717 N N . PRO A 1 96 ? 0.743 20.869 1.537 1.00 80.19 96 PRO A N 1
ATOM 718 C CA . PRO A 1 96 ? 2.018 21.215 2.146 1.00 80.19 96 PRO A CA 1
ATOM 719 C C . PRO A 1 96 ? 2.751 19.947 2.601 1.00 80.19 96 PRO A C 1
ATOM 721 O O . PRO A 1 96 ? 2.136 18.915 2.884 1.00 80.19 96 PRO A O 1
ATOM 724 N N . ASP A 1 97 ? 4.078 20.030 2.683 1.00 82.44 97 ASP A N 1
ATOM 725 C CA . ASP A 1 97 ? 4.870 18.979 3.316 1.00 82.44 97 ASP A CA 1
ATOM 726 C C . ASP A 1 97 ? 4.399 18.763 4.762 1.00 82.44 97 ASP A C 1
ATOM 728 O O . ASP A 1 97 ? 4.149 19.719 5.493 1.00 82.44 97 ASP A O 1
ATOM 732 N N . PHE A 1 98 ? 4.306 17.502 5.181 1.00 86.50 98 PHE A N 1
ATOM 733 C CA . PHE A 1 98 ? 3.793 17.098 6.495 1.00 86.50 98 PHE A CA 1
ATOM 734 C C . PHE A 1 98 ? 4.848 16.333 7.312 1.00 86.50 98 PHE A C 1
ATOM 736 O O . PHE A 1 98 ? 4.534 15.433 8.090 1.00 86.50 98 PHE A O 1
ATOM 743 N N . TYR A 1 99 ? 6.127 16.675 7.143 1.00 87.50 99 TYR A N 1
ATOM 744 C CA . TYR A 1 99 ? 7.205 16.087 7.942 1.00 87.50 99 TYR A CA 1
ATOM 745 C C . TYR A 1 99 ? 6.991 16.329 9.442 1.00 87.50 99 TYR A C 1
ATOM 747 O O . TYR A 1 99 ? 6.502 17.377 9.855 1.00 87.50 99 TYR A O 1
ATOM 755 N N . GLY A 1 100 ? 7.359 15.346 10.258 1.00 85.38 100 GLY A N 1
ATOM 756 C CA . GLY A 1 100 ? 7.158 15.352 11.706 1.00 85.38 100 GLY A CA 1
ATOM 757 C C . GLY A 1 100 ? 5.734 15.010 12.151 1.00 85.38 100 GLY A C 1
ATOM 758 O O . GLY A 1 100 ? 5.546 14.702 13.325 1.00 85.38 100 GLY A O 1
ATOM 759 N N . THR A 1 101 ? 4.743 15.006 11.249 1.00 89.19 101 THR A N 1
ATOM 760 C CA . THR A 1 101 ? 3.375 14.600 11.608 1.00 89.19 101 THR A CA 1
ATOM 761 C C . THR A 1 101 ? 3.302 13.091 11.864 1.00 89.19 101 THR A C 1
ATOM 763 O O . THR A 1 101 ? 3.994 12.328 11.179 1.00 89.19 101 THR A O 1
ATOM 766 N N . PRO A 1 102 ? 2.509 12.634 12.849 1.00 88.62 102 PRO A N 1
ATOM 767 C CA . PRO A 1 102 ? 2.271 11.211 13.056 1.00 88.62 102 PRO A CA 1
ATOM 768 C C . PRO A 1 102 ? 1.492 10.627 11.872 1.00 88.62 102 PRO A C 1
ATOM 770 O O . PRO A 1 102 ? 0.499 11.197 11.425 1.00 88.62 102 PRO A O 1
ATOM 773 N N . LEU A 1 103 ? 1.937 9.475 11.374 1.00 88.94 103 LEU A N 1
ATOM 774 C CA . LEU A 1 103 ? 1.288 8.729 10.301 1.00 88.94 103 LEU A CA 1
ATOM 775 C C . LEU A 1 103 ? 0.987 7.308 10.771 1.00 88.94 103 LEU A C 1
ATOM 777 O O . LEU A 1 103 ? 1.892 6.593 11.202 1.00 88.94 103 LEU A O 1
ATOM 781 N N . ASN A 1 104 ? -0.268 6.894 10.611 1.00 91.44 104 ASN A N 1
ATOM 782 C CA . ASN A 1 104 ? -0.709 5.521 10.820 1.00 91.44 104 ASN A CA 1
ATOM 783 C C . ASN A 1 104 ? -0.931 4.843 9.468 1.00 91.44 104 ASN A C 1
ATOM 785 O O . ASN A 1 104 ? -1.623 5.375 8.599 1.00 91.44 104 ASN A O 1
ATOM 789 N N . LEU A 1 105 ? -0.367 3.652 9.302 1.00 91.12 105 LEU A N 1
ATOM 790 C CA . LEU A 1 105 ? -0.483 2.822 8.110 1.00 91.12 105 LEU A CA 1
ATOM 791 C C . LEU A 1 105 ? -1.108 1.477 8.474 1.00 91.12 105 LEU A C 1
ATOM 793 O O . LEU A 1 105 ? -0.682 0.816 9.423 1.00 91.12 105 LEU A O 1
ATOM 797 N N . LEU A 1 106 ? -2.094 1.062 7.681 1.00 93.00 106 LEU A N 1
ATOM 798 C CA . LEU A 1 106 ? -2.738 -0.244 7.772 1.00 93.00 106 LEU A CA 1
ATOM 799 C C . LEU A 1 106 ? -2.517 -1.000 6.461 1.00 93.00 106 LEU A C 1
ATOM 801 O O . LEU A 1 106 ? -3.091 -0.652 5.430 1.00 93.00 106 LEU A O 1
ATOM 805 N N . ILE A 1 107 ? -1.671 -2.025 6.494 1.00 94.19 107 ILE A N 1
ATOM 806 C CA . ILE A 1 107 ? -1.343 -2.837 5.320 1.00 94.19 107 ILE A CA 1
ATOM 807 C C . ILE A 1 107 ? -2.296 -4.031 5.278 1.00 94.19 107 ILE A C 1
ATOM 809 O O . ILE A 1 107 ? -2.391 -4.777 6.253 1.00 94.19 107 ILE A O 1
ATOM 813 N N . LEU A 1 108 ? -2.990 -4.211 4.151 1.00 94.25 108 LEU A N 1
ATOM 814 C CA . LEU A 1 108 ? -4.040 -5.227 3.976 1.00 94.25 108 LEU A CA 1
ATOM 815 C C . LEU A 1 108 ? -3.673 -6.351 2.999 1.00 94.25 108 LEU A C 1
ATOM 817 O O . LEU A 1 108 ? -4.445 -7.291 2.826 1.00 94.25 108 LEU A O 1
ATOM 821 N N . GLY A 1 109 ? -2.527 -6.253 2.331 1.00 93.56 109 GLY A N 1
ATOM 822 C CA . GLY A 1 109 ? -2.110 -7.248 1.357 1.00 93.56 109 GLY A CA 1
ATOM 823 C C . GLY A 1 109 ? -0.828 -6.870 0.634 1.00 93.56 109 GLY A C 1
ATOM 824 O O . GLY A 1 109 ? -0.225 -5.824 0.883 1.00 93.56 109 GLY A O 1
ATOM 825 N N . TYR A 1 110 ? -0.440 -7.744 -0.284 1.00 94.94 110 TYR A N 1
ATOM 826 C CA . TYR A 1 110 ? 0.764 -7.640 -1.091 1.00 94.94 110 TYR A CA 1
ATOM 827 C C . TYR A 1 110 ? 0.401 -7.684 -2.573 1.00 94.94 110 TYR A C 1
ATOM 829 O O . TYR A 1 110 ? -0.375 -8.542 -2.985 1.00 94.94 110 TYR A O 1
ATOM 837 N N . ILE A 1 111 ? 0.954 -6.762 -3.364 1.00 93.81 111 ILE A N 1
ATOM 838 C CA . ILE A 1 111 ? 0.648 -6.655 -4.798 1.00 93.81 111 ILE A CA 1
ATOM 839 C C . ILE A 1 111 ? 1.654 -7.447 -5.637 1.00 93.81 111 ILE A C 1
ATOM 841 O O . ILE A 1 111 ? 1.252 -8.208 -6.513 1.00 93.81 111 ILE A O 1
ATOM 845 N N . ARG 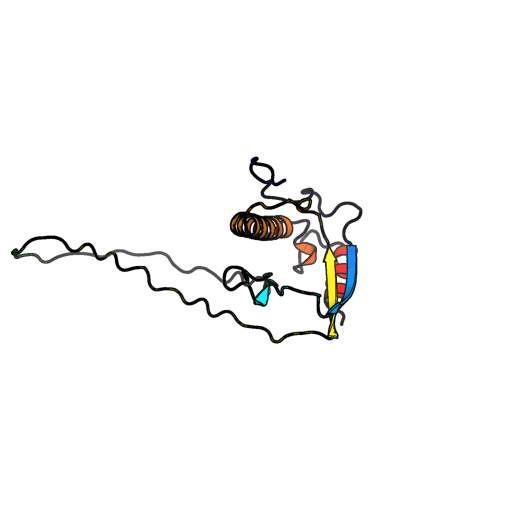A 1 112 ? 2.959 -7.243 -5.418 1.00 94.50 112 ARG A N 1
ATOM 846 C CA . ARG A 1 112 ? 4.023 -7.878 -6.208 1.00 94.50 112 ARG A CA 1
ATOM 847 C C . ARG A 1 112 ? 5.406 -7.701 -5.575 1.00 94.50 112 ARG A C 1
ATOM 849 O O . ARG A 1 112 ? 5.582 -6.785 -4.766 1.00 94.50 112 ARG A O 1
ATOM 856 N N . PRO A 1 113 ? 6.399 -8.501 -5.998 1.00 94.75 113 PRO A N 1
ATOM 857 C CA . PRO A 1 113 ? 7.795 -8.233 -5.685 1.00 94.75 113 PRO A CA 1
ATOM 858 C C . PRO A 1 113 ? 8.332 -7.022 -6.442 1.00 94.75 113 PRO A C 1
ATOM 860 O O . PRO A 1 113 ? 7.733 -6.508 -7.395 1.00 94.75 113 PRO A O 1
ATOM 863 N N . GLU A 1 114 ? 9.496 -6.574 -5.991 1.00 92.81 114 GLU A N 1
ATOM 864 C CA . GLU A 1 114 ? 10.289 -5.586 -6.699 1.00 92.81 114 GLU A CA 1
ATOM 865 C C . GLU A 1 114 ? 10.729 -6.143 -8.058 1.00 92.81 114 GLU A C 1
ATOM 867 O O . GLU A 1 114 ? 11.058 -7.323 -8.197 1.00 92.81 114 GLU A O 1
ATOM 872 N N . TYR A 1 115 ? 10.701 -5.284 -9.072 1.00 91.38 115 TYR A N 1
ATOM 873 C CA . TYR A 1 115 ? 11.153 -5.616 -10.415 1.00 91.38 115 TYR A CA 1
ATOM 874 C C . TYR A 1 115 ? 12.295 -4.690 -10.801 1.00 91.38 115 TYR A C 1
ATOM 876 O O . TYR A 1 115 ? 12.233 -3.487 -10.556 1.00 91.38 115 TYR A O 1
ATOM 884 N N . ASP A 1 116 ? 13.288 -5.247 -11.485 1.00 92.50 116 ASP A N 1
ATOM 885 C CA . ASP A 1 116 ? 14.304 -4.454 -12.167 1.00 92.50 116 ASP A CA 1
ATOM 886 C C . ASP A 1 116 ? 13.711 -3.854 -13.443 1.00 92.50 116 ASP A C 1
ATOM 888 O O . ASP A 1 116 ? 13.185 -4.580 -14.300 1.00 92.50 116 ASP A O 1
ATOM 892 N N . TYR A 1 117 ? 13.820 -2.533 -13.567 1.00 90.94 117 TYR A N 1
ATOM 893 C CA . TYR A 1 117 ? 13.345 -1.778 -14.719 1.00 90.94 117 TYR A CA 1
ATOM 894 C C . TYR A 1 117 ? 14.513 -1.290 -15.561 1.00 90.94 117 TYR A C 1
ATOM 896 O O . TYR A 1 117 ? 15.406 -0.602 -15.074 1.00 90.94 117 TYR A O 1
ATOM 904 N N . VAL A 1 118 ? 14.455 -1.590 -16.855 1.00 89.38 118 VAL A N 1
ATOM 905 C CA . VAL A 1 118 ? 15.421 -1.086 -17.842 1.00 89.38 118 VAL A CA 1
ATOM 906 C C . VAL A 1 118 ? 15.096 0.334 -18.309 1.00 89.38 118 VAL A C 1
ATOM 908 O O . VAL A 1 118 ? 15.962 1.016 -18.849 1.00 89.38 118 VAL A O 1
ATOM 911 N N . SER A 1 119 ? 13.855 0.790 -18.105 1.00 90.38 119 SER A N 1
ATOM 912 C CA . SER A 1 119 ? 13.407 2.130 -18.474 1.00 90.38 119 SER A CA 1
ATOM 913 C C . SER A 1 119 ? 12.544 2.761 -17.393 1.00 90.38 119 SER A C 1
ATOM 915 O O . SER A 1 119 ? 11.836 2.108 -16.620 1.00 90.38 119 SER A O 1
ATOM 917 N N . LEU A 1 120 ? 12.600 4.084 -17.361 1.00 87.88 120 LEU A N 1
ATOM 918 C CA . LEU A 1 120 ? 11.868 4.901 -16.417 1.00 87.88 120 LEU A CA 1
ATOM 919 C C . LEU A 1 120 ? 10.350 4.859 -16.734 1.00 87.88 120 LEU A C 1
ATOM 921 O O . LEU A 1 120 ? 9.515 4.965 -15.832 1.00 87.88 120 LEU A O 1
ATOM 925 N N . GLU A 1 121 ? 9.977 4.669 -17.999 1.00 88.38 121 GLU A N 1
ATOM 926 C CA . GLU A 1 121 ? 8.610 4.504 -18.516 1.00 88.38 121 GLU A CA 1
ATOM 927 C C . GLU A 1 121 ? 7.979 3.202 -18.017 1.00 88.38 121 GLU A C 1
ATOM 929 O O . GLU A 1 121 ? 6.892 3.247 -17.444 1.00 88.38 121 GLU A O 1
ATOM 934 N N . ALA A 1 122 ? 8.698 2.078 -18.117 1.00 89.56 122 ALA A N 1
ATOM 935 C CA . ALA A 1 122 ? 8.224 0.784 -17.624 1.00 89.56 122 ALA A CA 1
ATOM 936 C C . ALA A 1 122 ? 7.940 0.818 -16.112 1.00 89.56 122 ALA A C 1
ATOM 938 O O . ALA A 1 122 ? 6.942 0.262 -15.653 1.00 89.56 122 ALA A O 1
ATOM 939 N N . LEU A 1 123 ? 8.768 1.543 -15.349 1.00 89.00 123 LEU A N 1
ATOM 940 C CA . LEU A 1 123 ? 8.536 1.782 -13.923 1.00 89.00 123 LEU A CA 1
ATOM 941 C C . LEU A 1 123 ? 7.221 2.542 -13.671 1.00 89.00 123 LEU A C 1
ATOM 943 O O . LEU A 1 123 ? 6.486 2.206 -12.748 1.00 89.00 123 LEU A O 1
ATOM 947 N N . VAL A 1 124 ? 6.887 3.554 -14.481 1.00 87.94 124 VAL A N 1
ATOM 948 C CA . VAL A 1 124 ? 5.620 4.307 -14.318 1.00 87.94 124 VAL A CA 1
ATOM 949 C C . VAL A 1 124 ? 4.425 3.464 -14.616 1.00 87.94 124 VAL A C 1
ATOM 951 O O . VAL A 1 124 ? 3.434 3.552 -13.900 1.00 87.94 124 VAL A O 1
ATOM 954 N N . GLU A 1 125 ? 4.487 2.736 -15.721 1.00 89.12 125 GLU A N 1
ATOM 955 C CA . GLU A 1 125 ? 3.384 1.897 -16.149 1.00 89.12 125 GLU A CA 1
ATOM 956 C C . GLU A 1 125 ? 3.038 0.906 -15.048 1.00 89.12 125 GLU A C 1
ATOM 958 O O . GLU A 1 125 ? 1.877 0.824 -14.654 1.00 89.12 125 GLU A O 1
ATOM 963 N N . ASP A 1 126 ? 4.044 0.254 -14.464 1.00 91.25 126 ASP A N 1
ATOM 964 C CA . ASP A 1 126 ? 3.809 -0.674 -13.365 1.00 91.25 126 ASP A CA 1
ATOM 965 C C . ASP A 1 126 ? 3.316 0.014 -12.093 1.00 91.25 126 ASP A C 1
ATOM 967 O O . ASP A 1 126 ? 2.418 -0.530 -11.461 1.00 91.25 126 ASP A O 1
ATOM 971 N N . ILE A 1 127 ? 3.804 1.214 -11.751 1.00 89.81 127 ILE A N 1
ATOM 972 C CA . ILE A 1 127 ? 3.261 1.992 -10.621 1.00 89.81 127 ILE A CA 1
ATOM 973 C C . ILE A 1 127 ? 1.780 2.329 -10.851 1.00 89.81 127 ILE A C 1
ATOM 975 O O . ILE A 1 127 ? 0.964 2.217 -9.938 1.00 89.81 127 ILE A O 1
ATOM 979 N N . ARG A 1 128 ? 1.398 2.716 -12.073 1.00 89.31 128 ARG A N 1
ATOM 980 C CA . ARG A 1 128 ? -0.007 3.002 -12.408 1.00 89.31 128 ARG A CA 1
ATOM 981 C C . ARG A 1 128 ? -0.870 1.750 -12.290 1.00 89.31 128 ARG A C 1
ATOM 983 O O . ARG A 1 128 ? -1.973 1.831 -11.752 1.00 89.31 128 ARG A O 1
ATOM 990 N N . VAL A 1 129 ? -0.365 0.608 -12.756 1.00 91.88 129 VAL A N 1
ATOM 991 C CA . VAL A 1 129 ? -1.041 -0.684 -12.594 1.00 91.88 129 VAL A CA 1
ATOM 992 C C . VAL A 1 129 ? -1.152 -1.049 -11.114 1.00 91.88 129 VAL A C 1
ATOM 994 O O . VAL A 1 129 ? -2.233 -1.434 -10.686 1.00 91.88 129 VAL A O 1
ATOM 997 N N . ASP A 1 130 ? -0.099 -0.855 -10.313 1.00 91.75 130 ASP A N 1
ATOM 998 C CA . ASP A 1 130 ? -0.113 -1.094 -8.862 1.00 91.75 130 ASP A CA 1
ATOM 999 C C . ASP A 1 130 ? -1.221 -0.279 -8.175 1.00 91.75 130 ASP A C 1
ATOM 1001 O O . ASP A 1 130 ? -1.996 -0.823 -7.387 1.00 91.75 130 ASP A O 1
ATOM 1005 N N . CYS A 1 131 ? -1.352 1.009 -8.512 1.00 89.81 131 CYS A N 1
ATOM 1006 C CA . CYS A 1 131 ? -2.416 1.860 -7.977 1.00 89.81 131 CYS A CA 1
ATOM 1007 C C . CYS A 1 131 ? -3.815 1.358 -8.353 1.00 89.81 131 CYS A C 1
ATOM 1009 O O . CYS A 1 131 ? -4.729 1.402 -7.529 1.00 89.81 131 CYS A O 1
ATOM 1011 N N . GLU A 1 132 ? -4.001 0.902 -9.588 1.00 92.06 132 GLU A N 1
ATOM 1012 C CA . GLU A 1 132 ? -5.292 0.409 -10.056 1.00 92.06 132 GLU A CA 1
ATOM 1013 C C . GLU A 1 132 ? -5.653 -0.942 -9.421 1.00 92.06 132 GLU A C 1
ATOM 1015 O O . GLU A 1 132 ? -6.782 -1.126 -8.961 1.00 92.06 132 GLU A O 1
ATOM 1020 N N . VAL A 1 133 ? -4.682 -1.852 -9.301 1.00 94.69 133 VAL A N 1
ATOM 1021 C CA . VAL A 1 133 ? -4.834 -3.120 -8.575 1.00 94.69 133 VAL A CA 1
ATOM 1022 C C . VAL A 1 133 ? -5.198 -2.853 -7.117 1.00 94.69 133 VAL A C 1
ATOM 1024 O O . VAL A 1 133 ? -6.141 -3.456 -6.603 1.00 94.69 133 VAL A O 1
ATOM 1027 N N . ALA A 1 134 ? -4.523 -1.908 -6.453 1.00 94.25 134 ALA A N 1
ATOM 1028 C CA . ALA A 1 134 ? -4.832 -1.532 -5.076 1.00 94.25 134 ALA A CA 1
ATOM 1029 C C . ALA A 1 134 ? -6.275 -1.022 -4.935 1.00 94.25 134 ALA A C 1
ATOM 1031 O O . ALA A 1 134 ? -7.017 -1.501 -4.077 1.00 94.25 134 ALA A O 1
ATOM 1032 N N . LYS A 1 135 ? -6.702 -0.099 -5.808 1.00 92.25 135 LYS A N 1
ATOM 1033 C CA . LYS A 1 135 ? -8.069 0.449 -5.804 1.00 92.25 135 LYS A CA 1
ATOM 1034 C C . LYS A 1 135 ? -9.120 -0.646 -5.968 1.00 92.25 135 LYS A C 1
ATOM 1036 O O . LYS A 1 135 ? -10.054 -0.713 -5.172 1.00 92.25 135 LYS A O 1
ATOM 1041 N N . ARG A 1 136 ? -8.954 -1.525 -6.961 1.00 94.00 136 ARG A N 1
ATOM 1042 C CA . ARG A 1 136 ? -9.892 -2.633 -7.213 1.00 94.00 136 ARG A CA 1
ATOM 1043 C C . ARG A 1 136 ? -9.928 -3.626 -6.059 1.00 94.00 136 ARG A C 1
ATOM 1045 O O . ARG A 1 136 ? -11.006 -4.036 -5.641 1.00 94.00 136 ARG A O 1
ATOM 1052 N N . SER A 1 137 ? -8.764 -3.964 -5.509 1.00 94.94 137 SER A N 1
ATOM 1053 C CA . SER A 1 137 ? -8.650 -4.912 -4.397 1.00 94.94 137 SER A CA 1
ATOM 1054 C C . SER A 1 137 ? -9.342 -4.391 -3.139 1.00 94.94 137 SER A C 1
ATOM 1056 O O . SER A 1 137 ? -10.062 -5.148 -2.486 1.00 94.94 137 SER A O 1
ATOM 1058 N N . LEU A 1 138 ? -9.177 -3.097 -2.838 1.00 93.19 138 LEU A N 1
ATOM 1059 C CA . LEU A 1 138 ? -9.788 -2.425 -1.688 1.00 93.19 138 LEU A CA 1
ATOM 1060 C C . LEU A 1 138 ? -11.295 -2.189 -1.845 1.00 93.19 138 LEU A C 1
ATOM 1062 O O . LEU A 1 138 ? -12.001 -2.106 -0.844 1.00 93.19 138 LEU A O 1
ATOM 1066 N N . ALA A 1 139 ? -11.804 -2.121 -3.077 1.00 91.88 139 ALA A N 1
ATOM 1067 C CA . ALA A 1 139 ? -13.235 -1.978 -3.345 1.00 91.88 139 ALA A CA 1
ATOM 1068 C C . ALA A 1 139 ? -14.047 -3.257 -3.052 1.00 91.88 139 ALA A C 1
ATOM 1070 O O . ALA A 1 139 ? -15.278 -3.215 -3.014 1.00 91.88 139 ALA A O 1
ATOM 1071 N N . ARG A 1 140 ? -13.391 -4.408 -2.842 1.00 92.12 140 ARG A N 1
ATOM 1072 C CA . ARG A 1 140 ? -14.068 -5.676 -2.526 1.00 92.12 140 ARG A CA 1
ATOM 1073 C C . ARG A 1 140 ? -14.710 -5.641 -1.136 1.00 92.12 140 ARG A C 1
ATOM 1075 O O . ARG A 1 140 ? -14.176 -5.042 -0.207 1.00 92.12 140 ARG A O 1
ATOM 1082 N N . ARG A 1 141 ? -15.823 -6.369 -0.961 1.00 89.44 141 ARG A N 1
ATOM 1083 C CA . ARG A 1 141 ? -16.658 -6.349 0.266 1.00 89.44 141 ARG A CA 1
ATOM 1084 C C . ARG A 1 141 ? -15.879 -6.603 1.561 1.00 89.44 141 ARG A C 1
ATOM 1086 O O . ARG A 1 141 ? -16.170 -5.973 2.567 1.00 89.44 141 ARG A O 1
ATOM 1093 N N . LYS A 1 142 ? -14.899 -7.509 1.532 1.00 91.56 142 LYS A N 1
ATOM 1094 C CA . LYS A 1 142 ? -14.082 -7.892 2.698 1.00 91.56 142 LYS A CA 1
ATOM 1095 C C . LYS A 1 142 ? -12.909 -6.948 2.991 1.00 91.56 142 LYS A C 1
ATOM 1097 O O . LYS A 1 142 ? -12.231 -7.123 3.994 1.00 91.56 142 LYS A O 1
ATOM 1102 N N . TYR A 1 143 ? -12.669 -5.966 2.124 1.00 91.56 143 TYR A N 1
ATOM 1103 C CA . TYR A 1 143 ? -11.598 -4.977 2.269 1.00 91.56 143 TYR A CA 1
ATOM 1104 C C . TYR A 1 143 ? -12.150 -3.570 2.49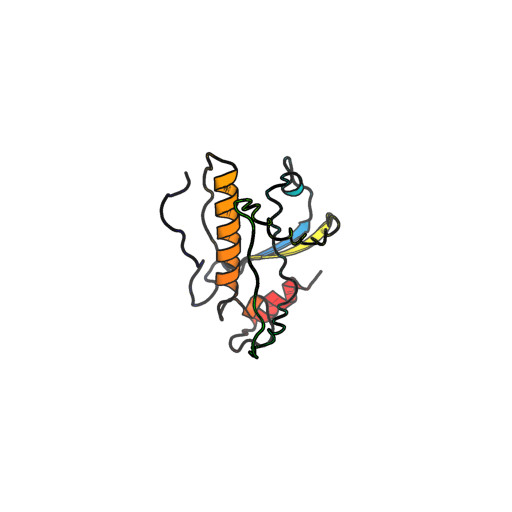0 1.00 91.56 143 TYR A C 1
ATOM 1106 O O . TYR A 1 143 ? -11.594 -2.805 3.276 1.00 91.56 143 TYR A O 1
ATOM 1114 N N . ILE A 1 144 ? -13.270 -3.235 1.843 1.00 90.88 144 ILE A N 1
ATOM 1115 C CA . ILE A 1 144 ? -13.886 -1.908 1.928 1.00 90.88 144 ILE A CA 1
ATOM 1116 C C . ILE A 1 144 ? -14.333 -1.560 3.352 1.00 90.88 144 ILE A C 1
ATOM 1118 O O . ILE A 1 144 ? -14.347 -0.387 3.720 1.00 90.88 144 ILE A O 1
ATOM 1122 N N . CYS A 1 145 ? -14.613 -2.568 4.180 1.00 89.25 145 CYS A N 1
ATOM 1123 C CA . CYS A 1 145 ? -14.931 -2.406 5.593 1.00 89.25 145 CYS A CA 1
ATOM 1124 C C . CYS A 1 145 ? -13.782 -1.739 6.380 1.00 89.25 145 CYS A C 1
ATOM 1126 O O . CYS A 1 145 ? -14.030 -0.991 7.318 1.00 89.25 145 CYS A O 1
ATOM 1128 N N . PHE A 1 146 ? -12.519 -1.860 5.965 1.00 88.25 146 PHE A N 1
ATOM 1129 C CA . PHE A 1 146 ? -11.419 -1.126 6.610 1.00 88.25 146 PHE A CA 1
ATOM 1130 C C . PHE A 1 146 ? -11.407 0.378 6.273 1.00 88.25 146 PHE A C 1
ATOM 1132 O O . PHE A 1 146 ? -10.714 1.147 6.939 1.00 88.25 146 PHE A O 1
ATOM 1139 N N . ILE A 1 147 ? -12.181 0.811 5.270 1.00 86.06 147 ILE A N 1
ATOM 1140 C CA . ILE A 1 147 ? -12.199 2.187 4.746 1.00 86.06 147 ILE A CA 1
ATOM 1141 C C . ILE A 1 147 ? -13.511 2.902 5.092 1.00 86.06 147 ILE A C 1
ATOM 1143 O O . ILE A 1 147 ? -13.486 4.032 5.583 1.00 86.06 147 ILE A O 1
ATOM 1147 N N . GLN A 1 148 ? -14.651 2.259 4.834 1.00 82.75 148 GLN A N 1
ATOM 1148 C CA . GLN A 1 148 ? -15.986 2.847 4.949 1.00 82.75 148 GLN A CA 1
ATOM 1149 C C . GLN A 1 148 ? -16.784 2.205 6.085 1.00 82.75 148 GLN A C 1
ATOM 1151 O O . GLN A 1 148 ? -16.702 0.999 6.297 1.00 82.75 148 GLN A O 1
ATOM 1156 N N . GLU A 1 149 ? -17.571 3.016 6.796 1.00 77.12 149 GLU A N 1
ATOM 1157 C CA . GLU A 1 149 ? -18.477 2.551 7.851 1.00 77.12 149 GLU A CA 1
ATOM 1158 C C . GLU A 1 149 ? -19.800 2.022 7.289 1.00 77.12 149 GLU A C 1
ATOM 1160 O O . GLU A 1 149 ? -20.297 2.528 6.283 1.00 77.12 149 GLU A O 1
ATOM 1165 N N . GLY A 1 150 ? -20.393 1.038 7.971 1.00 67.12 150 GLY A N 1
ATOM 1166 C CA . GLY A 1 150 ? -21.736 0.548 7.644 1.00 67.12 150 GLY A CA 1
ATOM 1167 C C . GLY A 1 150 ? -21.752 -0.596 6.632 1.00 67.12 150 GLY A C 1
ATOM 1168 O O . GLY A 1 150 ? -22.752 -0.790 5.942 1.00 67.12 150 GLY A O 1
ATOM 1169 N N . GLY A 1 151 ? -20.656 -1.351 6.527 1.00 66.38 151 GLY A N 1
ATOM 1170 C CA . GLY A 1 151 ? -20.636 -2.594 5.768 1.00 66.38 151 GLY A CA 1
ATOM 1171 C C . GLY A 1 151 ? -21.346 -3.720 6.523 1.00 66.38 151 GLY A C 1
ATOM 1172 O O . GLY A 1 151 ? -21.172 -3.878 7.726 1.00 66.38 151 GLY A O 1
ATOM 1173 N N . ASP A 1 152 ? -22.067 -4.572 5.793 1.00 64.31 152 ASP A N 1
ATOM 1174 C CA . ASP A 1 152 ? -22.714 -5.801 6.303 1.00 64.31 152 ASP A CA 1
ATOM 1175 C C . ASP A 1 152 ? -21.713 -6.818 6.910 1.00 64.31 152 ASP A C 1
ATOM 1177 O O . ASP A 1 152 ? -22.084 -7.848 7.459 1.00 64.31 152 ASP A O 1
ATOM 1181 N N . VAL A 1 153 ? -20.410 -6.539 6.784 1.00 69.81 153 VAL A N 1
ATOM 1182 C CA . VAL A 1 153 ? -19.286 -7.416 7.136 1.00 69.81 153 VAL A CA 1
ATOM 1183 C C . VAL A 1 153 ? -18.351 -6.764 8.168 1.00 69.81 153 VAL A C 1
ATOM 1185 O O . VAL A 1 153 ? -17.217 -7.202 8.337 1.00 69.81 153 VAL A O 1
ATOM 1188 N N . ASP A 1 154 ? -18.803 -5.704 8.844 1.00 76.44 154 ASP A N 1
ATOM 1189 C CA . ASP A 1 154 ? -18.019 -4.996 9.860 1.00 76.44 154 ASP A CA 1
ATOM 1190 C C . ASP A 1 154 ? -17.876 -5.850 11.136 1.00 76.44 154 ASP A C 1
ATOM 1192 O O . ASP A 1 154 ? -18.744 -5.854 12.014 1.00 76.44 154 ASP A O 1
ATOM 1196 N N . ASP A 1 155 ? -16.751 -6.555 11.266 1.00 85.38 155 ASP A N 1
ATOM 1197 C CA . ASP A 1 155 ? -16.339 -7.193 12.518 1.00 85.38 155 ASP A CA 1
ATOM 1198 C C . ASP A 1 155 ? -15.648 -6.198 13.476 1.00 85.38 155 ASP A C 1
ATOM 1200 O O . ASP A 1 155 ? -15.275 -5.080 13.108 1.00 85.38 155 ASP A O 1
ATOM 1204 N N . GLU A 1 156 ? -15.480 -6.603 14.736 1.00 86.88 156 GLU A N 1
ATOM 1205 C CA . GLU A 1 156 ? -14.879 -5.757 15.773 1.00 86.88 156 GLU A CA 1
ATOM 1206 C C . GLU A 1 156 ? -13.411 -5.401 15.482 1.00 86.88 156 GLU A C 1
ATOM 1208 O O . GLU A 1 156 ? -12.975 -4.278 15.737 1.00 86.88 156 GLU A O 1
ATOM 1213 N N . GLY A 1 157 ? -12.654 -6.315 14.871 1.00 87.69 157 GLY A N 1
ATOM 1214 C CA . GLY A 1 157 ? -11.268 -6.078 14.472 1.00 87.69 157 GLY A CA 1
ATOM 1215 C C . GLY A 1 157 ? -11.152 -5.016 13.379 1.00 87.69 157 GLY A C 1
ATOM 1216 O O . GLY A 1 157 ? -10.266 -4.156 13.439 1.00 87.69 157 GLY A O 1
ATOM 1217 N N . THR A 1 158 ? -12.079 -5.024 12.422 1.00 89.81 158 THR A N 1
ATOM 1218 C CA . THR A 1 158 ? -12.174 -4.017 11.362 1.00 89.81 158 THR A CA 1
ATOM 1219 C C . THR A 1 158 ? -12.516 -2.634 11.927 1.00 89.81 158 THR A C 1
ATOM 1221 O O . THR A 1 158 ? -11.876 -1.640 11.564 1.00 89.81 158 THR A O 1
ATOM 1224 N N . LYS A 1 159 ? -13.466 -2.551 12.870 1.00 89.44 159 LYS A N 1
ATOM 1225 C CA . LYS A 1 159 ? -13.817 -1.290 13.552 1.00 89.44 159 LYS A CA 1
ATOM 1226 C C . LYS A 1 159 ? -12.643 -0.728 14.346 1.00 89.44 159 LYS A C 1
ATOM 1228 O O . LYS A 1 159 ? -12.328 0.455 14.219 1.00 89.44 159 LYS A O 1
ATOM 1233 N N . GLU A 1 160 ? -11.955 -1.575 15.107 1.00 91.62 160 GLU A N 1
ATOM 1234 C CA . GLU A 1 160 ? -10.775 -1.180 15.878 1.00 91.62 160 GLU A CA 1
ATOM 1235 C C . GLU A 1 160 ? -9.622 -0.731 14.972 1.00 91.62 160 GLU A C 1
ATOM 1237 O O . GLU A 1 160 ? -8.945 0.251 15.272 1.00 91.62 160 GLU A O 1
ATOM 1242 N N . ALA A 1 161 ? -9.414 -1.387 13.825 1.00 90.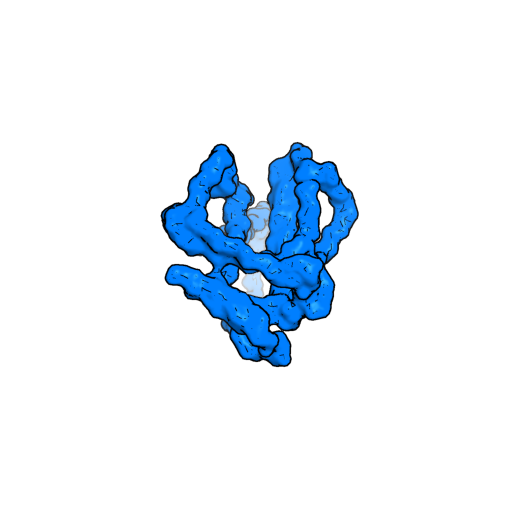06 161 ALA A N 1
ATOM 1243 C CA . ALA A 1 161 ? -8.418 -0.953 12.845 1.00 90.06 161 ALA A CA 1
ATOM 1244 C C . ALA A 1 161 ? -8.756 0.427 12.256 1.00 90.06 161 ALA A C 1
ATOM 1246 O O . ALA A 1 161 ? -7.881 1.291 12.167 1.00 90.06 161 ALA A O 1
ATOM 1247 N N . ARG A 1 162 ? -10.028 0.660 11.910 1.00 89.69 162 ARG A N 1
ATOM 1248 C CA . ARG A 1 162 ? -10.511 1.946 11.384 1.00 89.69 162 ARG A CA 1
ATOM 1249 C C . ARG A 1 162 ? -10.389 3.067 12.417 1.00 89.69 162 ARG A C 1
ATOM 1251 O O . ARG A 1 162 ? -9.958 4.170 12.087 1.00 89.69 162 ARG A O 1
ATOM 1258 N N . LYS A 1 163 ? -10.744 2.785 13.670 1.00 90.69 163 LYS A N 1
ATOM 1259 C CA . LYS A 1 163 ? -10.607 3.717 14.795 1.00 90.69 163 LYS A CA 1
ATOM 1260 C C . LYS A 1 163 ? -9.141 4.068 15.045 1.00 90.69 163 LYS A C 1
ATOM 1262 O O . LYS A 1 163 ? -8.804 5.245 15.159 1.00 90.69 163 LYS A O 1
ATOM 1267 N N . TRP A 1 164 ? -8.264 3.066 15.048 1.00 92.25 164 TRP A N 1
ATOM 1268 C CA . TRP A 1 164 ? -6.824 3.262 15.201 1.00 92.25 164 TRP A CA 1
ATOM 1269 C C . TRP A 1 164 ? -6.237 4.144 14.088 1.00 92.25 164 TRP A C 1
ATOM 1271 O O . TRP A 1 164 ? -5.508 5.084 14.386 1.00 92.25 164 TRP A O 1
ATOM 1281 N N . LEU A 1 165 ? -6.637 3.944 12.825 1.00 90.12 165 LEU A N 1
ATOM 1282 C CA . LEU A 1 165 ? -6.202 4.788 11.698 1.00 90.12 165 LEU A CA 1
ATOM 1283 C C . LEU A 1 165 ? -6.515 6.283 11.876 1.00 90.12 165 LEU A C 1
ATOM 1285 O O . LEU A 1 165 ? -5.829 7.116 11.291 1.00 90.12 165 LEU A O 1
ATOM 1289 N N . ARG A 1 166 ? -7.535 6.630 12.669 1.00 87.56 166 ARG A N 1
ATOM 1290 C CA . AR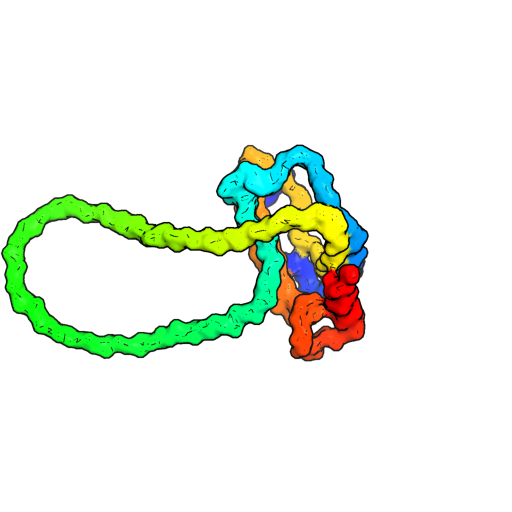G A 1 166 ? -7.968 8.015 12.925 1.00 87.56 166 ARG A CA 1
ATOM 1291 C C . ARG A 1 166 ? -7.382 8.615 14.207 1.00 87.56 166 ARG A C 1
ATOM 1293 O O . ARG A 1 166 ? -7.693 9.758 14.526 1.00 87.56 166 ARG A O 1
ATOM 1300 N N . THR A 1 167 ? -6.584 7.853 14.951 1.00 87.06 167 THR A N 1
ATOM 1301 C CA . THR A 1 167 ? -6.007 8.282 16.231 1.00 87.06 167 THR A CA 1
ATOM 1302 C C . THR A 1 167 ? -4.640 8.922 15.993 1.00 87.06 167 THR A C 1
ATOM 1304 O O . THR A 1 167 ? -3.738 8.238 15.521 1.00 87.06 167 THR A O 1
ATOM 1307 N N . PHE A 1 168 ? -4.469 10.201 16.320 1.00 77.88 168 PHE A N 1
ATOM 1308 C CA . PHE A 1 168 ? -3.206 10.935 16.167 1.00 77.88 168 PHE A CA 1
ATOM 1309 C C . PHE A 1 168 ? -2.871 11.711 17.436 1.00 77.88 168 PHE A C 1
ATOM 1311 O O . PHE A 1 168 ? -3.830 12.153 18.111 1.00 77.88 168 PHE A O 1
#

Organism: NCBI:txid454286

pLDDT: mean 72.32, std 22.59, range [32.06, 94.94]

Foldseek 3Di:
DDDPDDFDLAFDDLLFFDPPPFDKDKDFAADDDDDDLVPPPVGPPDPCPPDPDPPDDDDDDDDDDDDDDDDDDDDDDDDPPPPDPPPPPPPDDDDPDRGRDMAMDTHTGDRDDDDDDPDPVVVRVVVVSVSSNVVVHCPRLRNVLLPDPDRPNNDPVSVVNNVVRPDD